Protein AF-A0A3D5YFF9-F1 (afdb_monomer_lite)

Foldseek 3Di:
DVVVVVVVVVVVVVVVVVVVVCVVCVVVVVVVVVVVVVVVVVVVVVVLCVVVVNDDDDDDPAPKDWDDQADDSPVQVVDDPVDGTRGDIDIARPPPRHDDDDD

pLDDT: mean 93.14, std 5.56, range [63.84, 98.62]

Sequence (103 aa):
MEARAQLVKQEFSRLAHLQQEMAMIVEALTEYALHISWLDVFSSQALLAKQYRYTKPTITEHHQIEIIEGRHPVIEHFLPQDQQFIPNTLNFGDHDDFLHVIT

Secondary structure (DSSP, 8-state):
-HHHHHHHHHHHHHHHHHHHHHHTTHHHHHHHHHHHHHHHHHHHHHHHHHHHT--PPPP-SSS-EEEEEE--TTHHHHS-TT-----EEEEESSTT-------

Radius of gyration: 27.98 Å; chains: 1; bounding box: 52×39×73 Å

Structure (mmCIF, N/CA/C/O backbone):
data_AF-A0A3D5YFF9-F1
#
_entry.id   AF-A0A3D5YFF9-F1
#
loop_
_atom_site.group_PDB
_atom_site.id
_atom_site.type_symbol
_atom_site.label_atom_id
_atom_site.label_alt_id
_atom_site.label_comp_id
_atom_site.label_asym_id
_atom_site.label_entity_id
_atom_site.label_seq_id
_atom_site.pdbx_PDB_ins_code
_atom_site.Cartn_x
_atom_site.Cartn_y
_atom_site.Cartn_z
_atom_site.occupancy
_atom_site.B_iso_or_equiv
_atom_site.auth_seq_id
_atom_site.auth_comp_id
_atom_site.auth_asym_id
_atom_site.auth_atom_id
_atom_site.pdbx_PDB_model_num
ATOM 1 N N . MET A 1 1 ? -23.668 25.598 45.203 1.00 63.84 1 MET A N 1
ATOM 2 C CA . MET A 1 1 ? -22.335 25.169 44.714 1.00 63.84 1 MET A CA 1
ATOM 3 C C . MET A 1 1 ? -22.086 23.678 44.955 1.00 63.84 1 MET A C 1
ATOM 5 O O . MET A 1 1 ? -21.628 23.023 44.030 1.00 63.84 1 MET A O 1
ATOM 9 N N . GLU A 1 2 ? -22.463 23.110 46.107 1.00 78.06 2 GLU A N 1
ATOM 10 C CA . GLU A 1 2 ? -22.255 21.681 46.435 1.00 78.06 2 GLU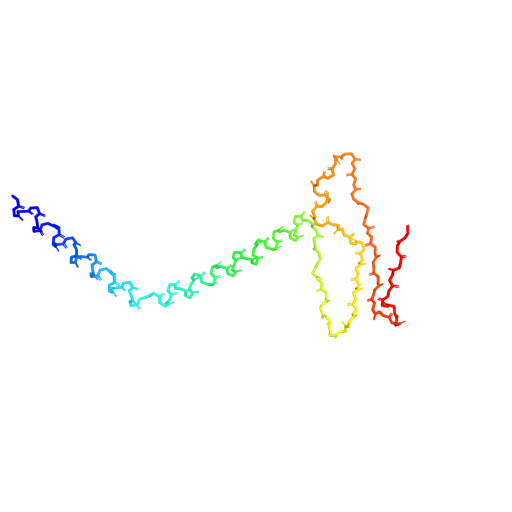 A CA 1
ATOM 11 C C . GLU A 1 2 ? -22.945 20.678 45.494 1.00 78.06 2 GLU A C 1
ATOM 13 O O . GLU A 1 2 ? -22.301 19.739 45.040 1.00 78.06 2 GLU A O 1
ATOM 18 N N . ALA A 1 3 ? -24.211 20.896 45.109 1.00 82.69 3 ALA A N 1
ATOM 19 C CA . ALA A 1 3 ? -24.925 19.978 44.206 1.00 82.69 3 ALA A CA 1
ATOM 20 C C . ALA A 1 3 ? -24.234 19.810 42.837 1.00 82.69 3 ALA A C 1
ATOM 22 O O . ALA A 1 3 ? -24.227 18.726 42.259 1.00 82.69 3 ALA A O 1
ATOM 23 N N . ARG A 1 4 ? -23.593 20.874 42.335 1.00 84.12 4 ARG A N 1
ATOM 24 C CA . ARG A 1 4 ? -22.842 20.839 41.073 1.00 84.12 4 ARG A CA 1
ATOM 25 C C . ARG A 1 4 ? -21.531 20.066 41.226 1.00 84.12 4 ARG A C 1
ATOM 27 O O . ARG A 1 4 ? -21.184 19.293 40.345 1.00 84.12 4 ARG A O 1
ATOM 34 N N . ALA A 1 5 ? -20.842 20.222 42.357 1.00 87.88 5 ALA A N 1
ATOM 35 C CA . ALA A 1 5 ? -19.642 19.445 42.667 1.00 87.88 5 ALA A CA 1
ATOM 36 C C . ALA A 1 5 ? -19.956 17.945 42.828 1.00 87.88 5 ALA A C 1
ATOM 38 O O . ALA A 1 5 ? -19.200 17.100 42.350 1.00 87.88 5 ALA A O 1
ATOM 39 N N . GLN A 1 6 ? -21.101 17.611 43.434 1.00 90.56 6 GLN A N 1
ATOM 40 C CA . GLN A 1 6 ? -21.580 16.233 43.563 1.00 90.56 6 GLN A CA 1
ATOM 41 C C . GLN A 1 6 ? -21.837 15.587 42.192 1.00 90.56 6 GLN A C 1
ATOM 43 O O . GLN A 1 6 ? -21.419 14.452 41.967 1.00 90.56 6 GLN A O 1
ATOM 48 N N . LEU A 1 7 ? -22.478 16.318 41.270 1.00 93.44 7 LEU A N 1
ATOM 49 C CA . LEU A 1 7 ? -22.731 15.853 39.902 1.00 93.44 7 LEU A CA 1
ATOM 50 C C . LEU A 1 7 ? -21.429 15.577 39.142 1.00 93.44 7 LEU A C 1
ATOM 52 O O . LEU A 1 7 ? -21.266 14.491 38.594 1.00 93.44 7 LEU A O 1
ATOM 56 N N . VAL A 1 8 ? -20.472 16.510 39.181 1.00 94.50 8 VAL A N 1
ATOM 57 C CA . VAL A 1 8 ? -19.159 16.338 38.530 1.00 94.50 8 VAL A CA 1
ATOM 58 C C . VAL A 1 8 ? -18.418 15.120 39.092 1.00 94.50 8 VAL A C 1
ATOM 60 O O . VAL A 1 8 ? -17.827 14.343 38.345 1.00 94.50 8 VAL A O 1
ATOM 63 N N . LYS A 1 9 ? -18.487 14.897 40.410 1.00 94.94 9 LYS A N 1
ATOM 64 C CA . LYS A 1 9 ? -17.874 13.726 41.051 1.00 94.94 9 LYS A CA 1
ATOM 65 C C . LYS A 1 9 ? -18.506 12.410 40.583 1.00 94.94 9 LYS A C 1
ATOM 67 O O . LYS A 1 9 ? -17.791 11.433 40.365 1.00 94.94 9 LYS A O 1
ATOM 72 N N . GLN A 1 10 ? -19.829 12.374 40.427 1.00 94.75 10 GLN A N 1
ATOM 73 C CA . GLN A 1 10 ? -20.532 11.198 39.905 1.00 94.75 10 GLN A CA 1
ATOM 74 C C . GLN A 1 10 ? -20.175 10.923 38.441 1.00 94.75 10 GLN A C 1
ATOM 76 O O . GLN A 1 10 ? -19.959 9.769 38.076 1.00 94.75 10 GLN A O 1
ATOM 81 N N . GLU A 1 11 ? -20.077 11.966 37.618 1.00 95.06 11 GLU A N 1
ATOM 82 C CA . GLU A 1 11 ? -19.684 11.856 36.212 1.00 95.06 11 GLU A CA 1
ATOM 83 C C . GLU A 1 11 ? -18.264 11.299 36.068 1.00 95.06 11 GLU A C 1
ATOM 85 O O . GLU A 1 11 ? -18.053 10.325 35.345 1.00 95.06 11 GLU A O 1
ATOM 90 N N . PHE A 1 12 ? -17.315 11.825 36.847 1.00 95.62 12 PHE A N 1
ATOM 91 C CA . PHE A 1 12 ? -15.940 11.330 36.861 1.00 95.62 12 PHE A CA 1
ATOM 92 C C . PHE A 1 12 ? -15.862 9.852 37.269 1.00 95.62 12 PHE A C 1
ATOM 94 O O . PHE A 1 12 ? -15.169 9.064 36.630 1.00 95.62 12 PHE A O 1
ATOM 101 N N . SER A 1 13 ? -16.620 9.448 38.295 1.00 95.50 13 SER A N 1
ATOM 102 C CA . SER A 1 13 ? -16.675 8.047 38.729 1.00 95.50 13 SER A CA 1
ATOM 103 C C . SER A 1 13 ? -17.245 7.121 37.655 1.00 95.50 13 SER A C 1
ATOM 105 O O . SER A 1 13 ? -16.777 5.993 37.523 1.00 95.50 13 SER A O 1
ATOM 107 N N . ARG A 1 14 ? -18.252 7.571 36.897 1.00 96.00 14 ARG A N 1
ATOM 108 C CA . ARG A 1 14 ? -18.820 6.787 35.791 1.00 96.00 14 ARG A CA 1
ATOM 109 C C . ARG A 1 14 ? -17.831 6.650 34.641 1.00 96.00 14 ARG A C 1
ATOM 111 O O . ARG A 1 14 ? -17.683 5.559 34.104 1.00 96.00 14 ARG A O 1
ATOM 118 N N . LEU A 1 15 ? -17.128 7.727 34.294 1.00 96.50 15 LEU A N 1
ATOM 119 C CA . LEU A 1 15 ? -16.130 7.706 33.228 1.00 96.50 15 LEU A CA 1
ATOM 120 C C . LEU A 1 15 ? -14.944 6.799 33.578 1.00 96.50 15 LEU A C 1
ATOM 122 O O . LEU A 1 15 ? -14.523 6.005 32.744 1.00 96.50 15 LEU A O 1
ATOM 126 N N . ALA A 1 16 ? -14.462 6.849 34.822 1.00 96.06 16 ALA A N 1
ATOM 127 C CA . ALA A 1 16 ? -13.414 5.949 35.302 1.00 96.06 16 ALA A CA 1
ATOM 128 C C . ALA A 1 16 ? -13.843 4.471 35.246 1.00 96.06 16 ALA A C 1
ATOM 130 O O . ALA A 1 16 ? -13.044 3.609 34.885 1.00 96.06 16 ALA A O 1
ATOM 131 N N . HIS A 1 17 ? -15.111 4.181 35.554 1.00 96.69 17 HIS A N 1
ATOM 132 C CA . HIS A 1 17 ? -15.649 2.827 35.451 1.00 96.69 17 HIS A CA 1
ATOM 133 C C . HIS A 1 17 ? -15.675 2.331 33.999 1.00 96.69 17 HIS A C 1
ATOM 135 O O . HIS A 1 17 ? -15.156 1.254 33.717 1.00 96.69 17 HIS A O 1
ATOM 141 N N . LEU A 1 18 ? -16.165 3.155 33.065 1.00 95.38 18 LEU A N 1
ATOM 142 C CA . LEU A 1 18 ? -16.140 2.839 31.633 1.00 95.38 18 LEU A CA 1
ATOM 143 C C . LEU A 1 18 ? -14.712 2.623 31.117 1.00 95.38 18 LEU A C 1
ATOM 145 O O . LEU A 1 18 ? -14.469 1.706 30.341 1.00 95.38 18 LEU A O 1
ATOM 149 N N . GLN A 1 19 ? -13.747 3.432 31.563 1.00 95.62 19 GLN A N 1
ATOM 150 C CA . GLN A 1 19 ? -12.342 3.252 31.191 1.00 95.62 19 GLN A CA 1
ATOM 151 C C . GLN A 1 19 ? -11.779 1.910 31.673 1.00 95.62 19 GLN A C 1
ATOM 153 O O . GLN A 1 19 ? -11.032 1.276 30.932 1.00 95.62 19 GLN A O 1
ATOM 158 N N . GLN A 1 20 ? -12.146 1.452 32.874 1.00 95.06 20 GLN A N 1
ATOM 159 C CA . GLN A 1 20 ? -11.765 0.121 33.361 1.00 95.06 20 GLN A CA 1
ATOM 160 C C . GLN A 1 20 ? -12.391 -1.000 32.528 1.00 95.06 20 GLN A C 1
ATOM 162 O O . GLN A 1 20 ? -11.692 -1.947 32.172 1.00 95.06 20 GLN A O 1
ATOM 167 N N . GLU A 1 21 ? -13.675 -0.890 32.186 1.00 95.19 21 GLU A N 1
ATOM 168 C CA . GLU A 1 21 ? -14.346 -1.869 31.322 1.00 95.19 21 GLU A CA 1
ATOM 169 C C . GLU A 1 21 ? -13.699 -1.922 29.932 1.00 95.19 21 GLU A C 1
ATOM 171 O O . GLU A 1 21 ? -13.403 -3.002 29.424 1.00 95.19 21 GLU A O 1
ATOM 176 N N . MET A 1 22 ? -13.393 -0.760 29.346 1.00 94.31 22 MET A N 1
ATOM 177 C CA . MET A 1 22 ? -12.691 -0.668 28.065 1.00 94.31 22 MET A CA 1
ATOM 178 C C . MET A 1 22 ? -11.271 -1.232 28.136 1.00 94.31 22 MET A C 1
ATOM 180 O O . MET A 1 22 ? -10.838 -1.901 27.199 1.00 94.31 22 MET A O 1
ATOM 184 N N . ALA A 1 23 ? -10.548 -1.004 29.236 1.00 94.75 23 ALA A N 1
ATOM 185 C CA . ALA A 1 23 ? -9.199 -1.533 29.422 1.00 94.75 23 ALA A CA 1
ATOM 186 C C . ALA A 1 23 ? -9.172 -3.069 29.396 1.00 94.75 23 ALA A C 1
ATOM 188 O O . ALA A 1 23 ? -8.194 -3.644 28.930 1.00 94.75 23 ALA A O 1
ATOM 189 N N . MET A 1 24 ? -10.251 -3.734 29.821 1.00 95.69 24 MET A N 1
ATOM 190 C CA . MET A 1 24 ? -10.346 -5.198 29.775 1.00 95.69 24 MET A CA 1
ATOM 191 C C . MET A 1 24 ? -10.500 -5.760 28.354 1.00 95.69 24 MET A C 1
ATOM 193 O O . MET A 1 24 ? -10.236 -6.939 28.142 1.00 95.69 24 MET A O 1
ATOM 197 N N . ILE A 1 25 ? -10.935 -4.944 27.386 1.00 96.19 25 ILE A N 1
ATOM 198 C CA . ILE A 1 25 ? -11.191 -5.372 25.999 1.00 96.19 25 ILE A CA 1
ATOM 199 C C . ILE A 1 25 ? -10.284 -4.686 24.971 1.00 96.19 25 ILE A C 1
ATOM 201 O O . ILE A 1 25 ? -10.416 -4.937 23.772 1.00 96.19 25 ILE A O 1
ATOM 205 N N . VAL A 1 26 ? -9.380 -3.807 25.414 1.00 96.00 26 VAL A N 1
ATOM 206 C CA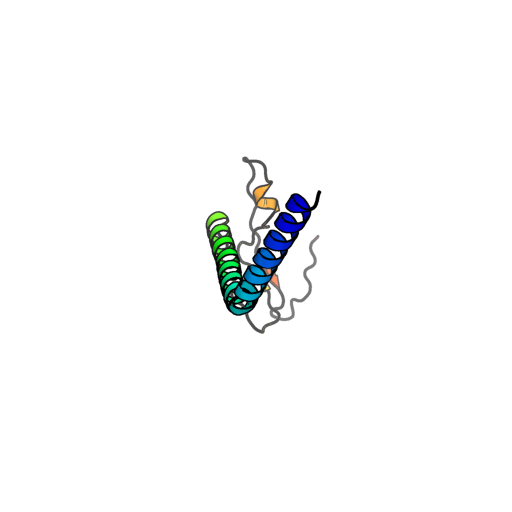 . VAL A 1 26 ? -8.571 -2.970 24.519 1.00 96.00 26 VAL A CA 1
ATOM 207 C C . VAL A 1 26 ? -7.696 -3.806 23.590 1.00 96.00 26 VAL A C 1
ATOM 209 O O . VAL A 1 26 ? -7.608 -3.489 22.410 1.00 96.00 26 VAL A O 1
ATOM 212 N N . GLU A 1 27 ? -7.127 -4.908 24.084 1.00 96.19 27 GLU A N 1
ATOM 213 C CA . GLU A 1 27 ? -6.279 -5.802 23.290 1.00 96.19 27 GLU A CA 1
ATOM 214 C C . GLU A 1 27 ? -7.057 -6.389 22.103 1.00 96.19 27 GLU A C 1
ATOM 216 O O . GLU A 1 27 ? -6.647 -6.229 20.952 1.00 96.19 27 GLU A O 1
ATOM 221 N N . ALA A 1 28 ? -8.245 -6.945 22.360 1.00 96.50 28 ALA A N 1
ATOM 222 C CA . ALA A 1 28 ? -9.117 -7.483 21.317 1.00 96.50 28 ALA 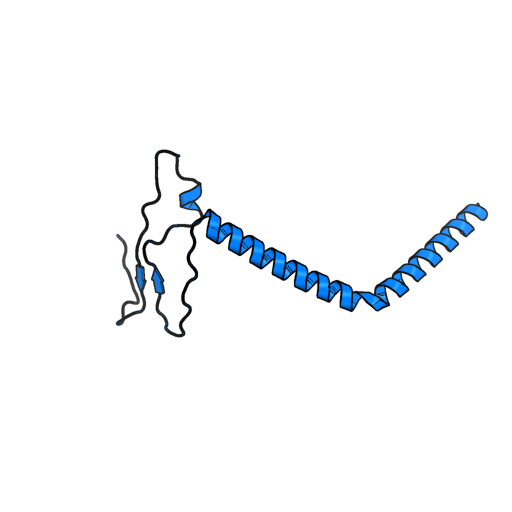A CA 1
ATOM 223 C C . ALA A 1 28 ? -9.559 -6.401 20.315 1.00 96.50 28 ALA A C 1
ATOM 225 O O . ALA A 1 28 ? -9.568 -6.627 19.106 1.00 96.50 28 ALA A O 1
ATOM 226 N N . LEU A 1 29 ? -9.889 -5.194 20.793 1.00 96.50 29 LEU A N 1
ATOM 227 C CA . LEU A 1 29 ? -10.233 -4.075 19.910 1.00 96.50 29 LEU A CA 1
ATOM 228 C C . LEU A 1 29 ? -9.060 -3.674 19.009 1.00 96.50 29 LEU A C 1
ATOM 230 O O . LEU A 1 29 ? -9.267 -3.404 17.826 1.00 96.50 29 LEU A O 1
ATOM 234 N N . THR A 1 30 ? -7.837 -3.648 19.542 1.00 97.06 30 THR A N 1
ATOM 235 C CA . THR A 1 30 ? -6.645 -3.327 18.748 1.00 97.06 30 THR A CA 1
ATOM 236 C C . THR A 1 30 ? -6.318 -4.407 17.722 1.00 97.06 30 THR A C 1
ATOM 238 O O . THR A 1 30 ? -5.936 -4.070 16.602 1.00 97.06 30 THR A O 1
ATOM 241 N N . GLU A 1 31 ? -6.536 -5.682 18.047 1.00 98.00 31 GLU A N 1
ATOM 242 C CA . GLU A 1 31 ? -6.387 -6.792 17.102 1.00 98.00 31 GLU A CA 1
ATOM 243 C C . GLU A 1 31 ? -7.388 -6.669 15.944 1.00 98.00 31 GLU A C 1
ATOM 245 O O . GLU A 1 31 ? -7.007 -6.724 14.772 1.00 98.00 31 GLU A O 1
ATOM 250 N N . TYR A 1 32 ? -8.660 -6.389 16.241 1.00 97.94 32 TYR A N 1
ATOM 251 C CA . TYR A 1 32 ? -9.655 -6.149 15.195 1.00 97.94 32 TYR A CA 1
ATOM 252 C C . TYR A 1 32 ? -9.328 -4.926 14.342 1.00 97.94 32 TYR A C 1
ATOM 254 O O . TYR A 1 32 ? -9.450 -4.984 13.118 1.00 97.94 32 TYR A O 1
ATOM 262 N N . ALA A 1 33 ? -8.875 -3.833 14.957 1.00 98.19 33 ALA A N 1
ATOM 263 C CA . ALA A 1 33 ? -8.450 -2.647 14.223 1.00 98.19 33 ALA A CA 1
ATOM 264 C C . ALA A 1 33 ? -7.282 -2.954 13.269 1.00 98.19 33 ALA A C 1
ATOM 266 O O . ALA A 1 33 ? -7.273 -2.462 12.140 1.00 98.19 33 ALA A O 1
ATOM 267 N N . LEU A 1 34 ? -6.337 -3.808 13.680 1.00 98.44 34 LEU A N 1
ATOM 268 C CA . LEU A 1 34 ? -5.238 -4.267 12.829 1.00 98.44 34 LEU A CA 1
ATOM 269 C C . LEU A 1 34 ? -5.739 -5.110 11.649 1.00 98.44 34 LEU A C 1
ATOM 271 O O . LEU A 1 34 ? -5.283 -4.936 10.523 1.00 98.44 34 LEU A O 1
ATOM 275 N N . HIS A 1 35 ? -6.695 -6.010 11.862 1.00 98.38 35 HIS A N 1
ATOM 276 C CA . HIS A 1 35 ? -7.273 -6.770 10.753 1.00 98.38 35 HIS A CA 1
ATOM 277 C C . HIS A 1 35 ? -8.026 -5.875 9.766 1.00 98.38 35 HIS A C 1
ATOM 279 O O . HIS A 1 35 ? -7.892 -6.044 8.553 1.00 98.38 35 HIS A O 1
ATOM 285 N N . ILE A 1 36 ? -8.774 -4.893 10.271 1.00 98.56 36 ILE A N 1
ATOM 286 C CA . ILE A 1 36 ? -9.471 -3.909 9.439 1.00 98.56 36 ILE A CA 1
ATOM 287 C C . ILE A 1 36 ? -8.468 -3.076 8.629 1.00 98.56 36 ILE A C 1
ATOM 289 O O . ILE A 1 36 ? -8.703 -2.845 7.445 1.00 98.56 36 ILE A O 1
ATOM 293 N N . SER A 1 37 ? -7.336 -2.672 9.214 1.00 98.44 37 SER A N 1
ATOM 294 C CA . SER A 1 37 ? -6.325 -1.895 8.487 1.00 98.44 37 SER A CA 1
ATOM 295 C C . SER A 1 37 ? -5.685 -2.695 7.348 1.00 98.44 37 SER A C 1
ATOM 297 O O . SER A 1 37 ? -5.504 -2.166 6.252 1.00 98.44 37 SER A O 1
ATOM 299 N N . TRP A 1 38 ? -5.424 -3.990 7.548 1.00 98.62 38 TRP A N 1
ATOM 300 C CA . TRP A 1 38 ? -4.966 -4.865 6.467 1.00 98.62 38 TRP A CA 1
ATOM 301 C C . TRP A 1 38 ? -6.005 -5.008 5.354 1.00 98.62 38 TRP A C 1
ATOM 303 O O . TRP A 1 38 ? -5.652 -4.946 4.175 1.00 98.62 38 TRP A O 1
ATOM 313 N N . LEU A 1 39 ? -7.283 -5.165 5.709 1.00 98.50 39 LEU A N 1
ATOM 314 C CA . LEU A 1 39 ? -8.368 -5.223 4.728 1.00 98.50 39 LEU A CA 1
ATOM 315 C C . LEU A 1 39 ? -8.450 -3.943 3.895 1.00 98.50 39 LEU A C 1
ATOM 317 O O . LEU A 1 39 ? -8.614 -4.035 2.678 1.00 98.50 39 LEU A O 1
ATOM 321 N N . ASP A 1 40 ? -8.300 -2.777 4.520 1.00 98.56 40 ASP A N 1
ATOM 322 C CA . ASP A 1 40 ? -8.283 -1.488 3.827 1.00 98.56 40 ASP A CA 1
ATOM 323 C C . ASP A 1 40 ? -7.114 -1.400 2.833 1.00 98.56 40 ASP A C 1
ATOM 325 O O . ASP A 1 40 ? -7.313 -1.148 1.641 1.00 98.56 40 ASP A O 1
ATOM 329 N N . VAL A 1 41 ? -5.900 -1.731 3.283 1.00 98.31 41 VAL A N 1
ATOM 330 C CA . VAL A 1 41 ? -4.690 -1.722 2.446 1.00 98.31 41 VAL A CA 1
ATOM 331 C C . VAL A 1 41 ? -4.821 -2.664 1.246 1.00 98.31 41 VAL A C 1
ATOM 333 O O . VAL A 1 41 ? -4.520 -2.267 0.117 1.00 98.31 41 VAL A O 1
ATOM 336 N N . PHE A 1 42 ? -5.273 -3.903 1.450 1.00 98.12 42 PHE A N 1
ATOM 337 C CA . PHE A 1 42 ? -5.404 -4.869 0.357 1.00 98.12 42 PHE A CA 1
ATOM 338 C C . PHE A 1 42 ? -6.533 -4.509 -0.608 1.00 98.12 42 PHE A C 1
ATOM 340 O O . PHE A 1 42 ? -6.352 -4.612 -1.823 1.00 98.12 42 PHE A O 1
ATOM 347 N N . SER A 1 43 ? -7.674 -4.045 -0.094 1.00 98.31 43 SER A N 1
ATOM 348 C CA . SER A 1 43 ? -8.809 -3.636 -0.928 1.00 98.31 43 SER A CA 1
ATOM 349 C C . SER A 1 43 ? -8.457 -2.418 -1.778 1.00 98.31 43 SER A C 1
ATOM 351 O O . SER A 1 43 ? -8.726 -2.404 -2.981 1.00 98.31 43 SER A O 1
ATOM 353 N N . SER A 1 44 ? -7.779 -1.435 -1.183 1.00 98.12 44 SER A N 1
ATOM 354 C CA . SER A 1 44 ? -7.302 -0.242 -1.879 1.00 98.12 44 SER A CA 1
ATOM 355 C C . SER A 1 44 ? -6.288 -0.591 -2.974 1.00 98.12 44 SER A C 1
ATOM 357 O O . SER A 1 44 ? -6.423 -0.132 -4.107 1.00 98.12 44 SER A O 1
ATOM 359 N N . GLN A 1 45 ? -5.321 -1.473 -2.700 1.00 97.25 45 GLN A N 1
ATOM 360 C CA . GLN A 1 45 ? -4.364 -1.929 -3.718 1.00 97.25 45 GLN A CA 1
ATOM 361 C C . GLN A 1 45 ? -5.030 -2.712 -4.855 1.00 97.25 45 GLN A C 1
ATOM 363 O O . GLN A 1 45 ? -4.698 -2.497 -6.020 1.00 97.25 45 GLN A O 1
ATOM 368 N N . ALA A 1 46 ? -5.991 -3.587 -4.548 1.00 97.62 46 ALA A N 1
ATOM 369 C CA . ALA A 1 46 ? -6.728 -4.336 -5.564 1.00 97.62 46 ALA A CA 1
ATOM 370 C C . ALA A 1 46 ? -7.551 -3.407 -6.472 1.00 97.62 46 ALA A C 1
ATOM 372 O O . ALA A 1 46 ? -7.582 -3.594 -7.693 1.00 97.62 46 ALA A O 1
ATOM 373 N N . LEU A 1 47 ? -8.178 -2.379 -5.890 1.00 97.94 47 LEU A N 1
ATOM 374 C CA . LEU A 1 47 ? -8.904 -1.356 -6.637 1.00 97.94 47 LEU A CA 1
ATOM 375 C C . LEU A 1 47 ? -7.971 -0.598 -7.590 1.00 97.94 47 LEU A C 1
ATOM 377 O O . LEU A 1 47 ? -8.276 -0.508 -8.779 1.00 97.94 47 LEU A O 1
ATOM 381 N N . LEU A 1 48 ? -6.823 -0.122 -7.096 1.00 95.88 48 LEU A N 1
ATOM 382 C CA . LEU A 1 48 ? -5.822 0.579 -7.909 1.00 95.88 48 LEU A CA 1
ATOM 383 C C . LEU A 1 48 ? -5.290 -0.311 -9.035 1.00 95.88 48 LEU A C 1
ATOM 385 O O . LEU A 1 48 ? -5.224 0.124 -10.182 1.00 95.88 48 LEU A O 1
ATOM 389 N N . ALA A 1 49 ? -4.970 -1.573 -8.736 1.00 96.88 49 ALA A N 1
ATOM 390 C CA . ALA A 1 49 ? -4.474 -2.512 -9.732 1.00 96.88 49 ALA A CA 1
ATOM 391 C C . ALA A 1 49 ? -5.487 -2.740 -10.860 1.00 96.88 49 ALA A C 1
ATOM 393 O O . ALA A 1 49 ? -5.117 -2.736 -12.032 1.00 96.88 49 ALA A O 1
ATOM 394 N N . LYS A 1 50 ? -6.778 -2.865 -10.529 1.00 97.06 50 LYS A N 1
ATOM 395 C CA . LYS A 1 50 ? -7.842 -2.982 -11.532 1.00 97.06 50 LYS A CA 1
ATOM 396 C C . LYS A 1 50 ? -8.022 -1.690 -12.329 1.00 97.06 50 LYS A C 1
ATOM 398 O O . LYS A 1 50 ? -8.092 -1.741 -13.554 1.00 97.06 50 LYS A O 1
ATOM 403 N N . GLN A 1 51 ? -8.114 -0.551 -11.645 1.00 95.38 51 GLN A N 1
ATOM 404 C CA . GLN A 1 51 ? -8.363 0.753 -12.260 1.00 95.38 51 GLN A CA 1
ATOM 405 C C . GLN A 1 51 ? -7.246 1.143 -13.233 1.00 95.38 51 GLN A C 1
ATOM 407 O O . GLN A 1 51 ? -7.523 1.589 -14.344 1.00 95.38 51 GLN A O 1
ATOM 412 N N . TYR A 1 52 ? -5.994 0.917 -12.838 1.00 93.25 52 TYR A N 1
ATOM 413 C CA . TYR A 1 52 ? -4.812 1.320 -13.599 1.00 93.25 52 TYR A CA 1
ATOM 414 C C . TYR A 1 52 ? -4.176 0.182 -14.397 1.00 93.25 52 TYR A C 1
ATOM 416 O O . TYR A 1 52 ? -3.149 0.376 -15.051 1.00 93.25 52 TYR A O 1
ATOM 424 N N . ARG A 1 53 ? -4.814 -0.997 -14.418 1.00 94.31 53 ARG A N 1
ATOM 425 C CA . ARG A 1 53 ? -4.344 -2.201 -15.124 1.00 94.31 53 ARG A CA 1
ATOM 426 C C . ARG A 1 53 ? -2.911 -2.578 -14.729 1.00 94.31 53 ARG A C 1
ATOM 428 O O . ARG A 1 53 ? -2.066 -2.824 -15.590 1.00 94.31 53 ARG A O 1
ATOM 435 N N . TYR A 1 54 ? -2.620 -2.565 -13.432 1.00 96.00 54 TYR A N 1
ATOM 436 C CA . TYR A 1 54 ? -1.354 -3.081 -12.921 1.00 96.00 54 TYR A CA 1
ATOM 437 C C . TYR A 1 54 ? -1.363 -4.605 -12.922 1.00 96.00 54 TYR A C 1
ATOM 439 O O . TYR A 1 54 ? -2.399 -5.242 -12.730 1.00 96.00 54 TYR A O 1
ATOM 447 N N . THR A 1 55 ? -0.180 -5.178 -13.112 1.00 96.00 55 THR A N 1
ATOM 448 C CA . THR A 1 55 ? 0.042 -6.623 -13.082 1.00 96.00 55 THR A CA 1
ATOM 449 C C . THR A 1 55 ? 0.854 -6.971 -11.844 1.00 96.00 55 THR A C 1
ATOM 451 O O . THR A 1 55 ? 1.737 -6.215 -11.440 1.00 96.00 55 THR A O 1
ATOM 454 N N . LYS A 1 56 ? 0.545 -8.111 -11.219 1.00 96.62 56 LYS A N 1
ATOM 455 C CA . LYS A 1 56 ? 1.314 -8.620 -10.081 1.00 96.62 56 LYS A CA 1
ATOM 456 C C . LYS A 1 56 ? 2.733 -8.985 -10.557 1.00 96.62 56 LYS A C 1
ATOM 458 O O . LYS A 1 56 ? 2.835 -9.836 -11.439 1.00 96.62 56 LYS A O 1
ATOM 463 N N . PRO A 1 57 ? 3.802 -8.403 -9.987 1.00 96.50 57 PRO A N 1
ATOM 464 C CA . PRO A 1 57 ? 5.164 -8.771 -10.353 1.00 96.50 57 PRO A CA 1
ATOM 465 C C . PRO A 1 57 ? 5.530 -10.156 -9.804 1.00 96.50 57 PRO A C 1
ATOM 467 O O . PRO A 1 57 ? 4.989 -10.605 -8.786 1.00 96.50 57 PRO A O 1
ATOM 470 N N . THR A 1 58 ? 6.494 -10.803 -10.454 1.00 96.94 58 THR A N 1
ATOM 471 C CA . THR A 1 58 ? 7.162 -11.997 -9.928 1.00 96.94 58 THR A CA 1
ATOM 472 C C . THR A 1 58 ? 8.399 -11.552 -9.160 1.00 96.94 58 THR A C 1
ATOM 474 O O . THR A 1 58 ? 9.252 -10.866 -9.713 1.00 96.94 58 THR A O 1
ATOM 477 N N . ILE A 1 59 ? 8.492 -11.91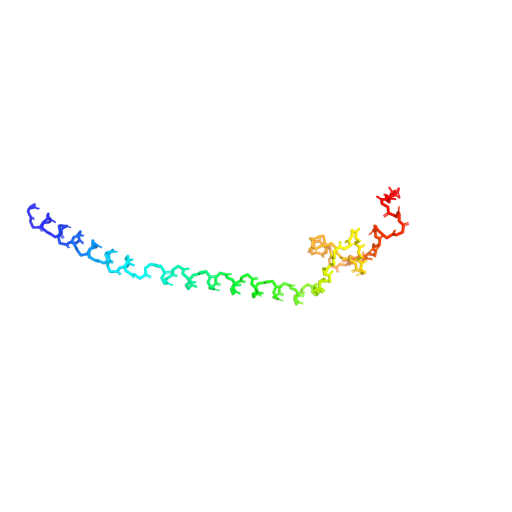7 -7.881 1.00 96.19 59 ILE A N 1
ATOM 478 C CA . ILE A 1 59 ? 9.659 -11.612 -7.047 1.00 96.19 59 ILE A CA 1
ATOM 479 C C . ILE A 1 59 ? 10.606 -12.809 -7.094 1.00 96.19 59 ILE A C 1
ATOM 481 O O . ILE A 1 59 ? 10.172 -13.940 -6.874 1.00 96.19 59 ILE A O 1
ATOM 485 N N . THR A 1 60 ? 11.880 -12.557 -7.385 1.00 93.38 60 THR A N 1
ATOM 486 C CA . THR A 1 60 ? 12.938 -13.575 -7.428 1.00 93.38 60 THR A CA 1
ATOM 487 C C . THR A 1 60 ? 14.099 -13.165 -6.520 1.00 93.38 60 THR A C 1
ATOM 489 O O . THR A 1 60 ? 14.174 -12.016 -6.090 1.00 93.38 60 THR A O 1
ATOM 492 N N . GLU A 1 61 ? 14.999 -14.100 -6.211 1.00 93.56 61 GLU A N 1
ATOM 493 C CA . GLU A 1 61 ? 16.228 -13.821 -5.446 1.00 93.56 61 GLU A CA 1
ATOM 494 C C . GLU A 1 61 ? 17.382 -13.321 -6.337 1.00 93.56 61 GLU A C 1
ATOM 496 O O . GLU A 1 61 ? 18.476 -13.029 -5.852 1.00 93.56 61 GLU A O 1
ATOM 501 N N . HIS A 1 62 ? 17.158 -13.228 -7.651 1.00 89.00 62 HIS A N 1
ATOM 502 C CA . HIS A 1 62 ? 18.147 -12.738 -8.602 1.00 89.00 62 HIS A CA 1
ATOM 503 C C . HIS A 1 62 ? 18.178 -11.208 -8.607 1.00 89.00 62 HIS A C 1
ATOM 505 O O . HIS A 1 62 ? 17.162 -10.545 -8.414 1.00 89.00 62 HIS A O 1
ATOM 511 N N . HIS A 1 63 ? 19.348 -10.636 -8.886 1.00 88.31 63 HIS A N 1
ATOM 512 C CA . HIS A 1 63 ? 19.528 -9.186 -9.008 1.00 88.31 63 HIS A CA 1
ATOM 513 C C . HIS A 1 63 ? 19.118 -8.693 -10.405 1.00 88.31 63 HIS A C 1
ATOM 515 O O . HIS A 1 63 ? 19.844 -7.931 -11.036 1.00 88.31 63 HIS A O 1
ATOM 521 N N . GLN A 1 64 ? 17.968 -9.161 -10.891 1.00 92.06 64 GLN A N 1
ATOM 522 C CA . GLN A 1 64 ? 17.449 -8.879 -12.224 1.00 92.06 64 GLN A CA 1
ATOM 523 C C . GLN A 1 64 ? 16.159 -8.066 -12.128 1.00 92.06 64 GLN A C 1
ATOM 525 O O . GLN A 1 64 ? 15.303 -8.323 -11.278 1.00 92.06 64 GLN A O 1
ATOM 530 N N . ILE A 1 65 ? 16.007 -7.100 -13.030 1.00 93.75 65 ILE A N 1
ATOM 531 C CA . ILE A 1 65 ? 14.778 -6.334 -13.214 1.00 93.75 65 ILE A CA 1
ATOM 532 C C . ILE A 1 65 ? 14.328 -6.517 -14.657 1.00 93.75 65 ILE A C 1
ATOM 534 O O . ILE A 1 65 ? 15.009 -6.094 -15.588 1.00 93.75 65 ILE A O 1
ATOM 538 N N . GLU A 1 66 ? 13.151 -7.112 -14.823 1.00 95.00 66 GLU A N 1
ATOM 539 C CA . GLU A 1 66 ? 12.460 -7.198 -16.103 1.00 95.00 66 GLU A CA 1
ATOM 540 C C . GLU A 1 66 ? 11.135 -6.433 -16.009 1.00 95.00 66 GLU A C 1
ATOM 542 O O . GLU A 1 66 ? 10.287 -6.708 -15.156 1.00 95.00 66 GLU A O 1
ATOM 547 N N . ILE A 1 67 ? 10.965 -5.444 -16.882 1.00 96.44 67 ILE A N 1
ATOM 548 C CA . ILE A 1 67 ? 9.740 -4.662 -17.031 1.00 96.44 67 ILE A CA 1
ATOM 549 C C . ILE A 1 67 ? 9.320 -4.772 -18.489 1.00 96.44 67 ILE A C 1
ATOM 551 O O . ILE A 1 67 ? 10.060 -4.342 -19.363 1.00 96.44 67 ILE A O 1
ATOM 555 N N . ILE A 1 68 ? 8.128 -5.302 -18.750 1.00 96.88 68 ILE A N 1
ATOM 556 C CA . ILE A 1 68 ? 7.557 -5.420 -20.097 1.00 96.88 68 ILE A CA 1
ATOM 557 C C . ILE A 1 68 ? 6.423 -4.405 -20.220 1.00 96.88 68 ILE A C 1
ATOM 559 O O . ILE A 1 68 ? 5.521 -4.404 -19.380 1.00 96.88 68 ILE A O 1
ATOM 563 N N . GLU A 1 69 ? 6.464 -3.554 -21.250 1.00 96.44 69 GLU A N 1
ATOM 564 C CA . GLU A 1 69 ? 5.452 -2.506 -21.487 1.00 96.44 69 GLU A CA 1
ATOM 565 C C . GLU A 1 69 ? 5.182 -1.659 -20.221 1.00 96.44 69 GLU A C 1
ATOM 567 O O . GLU A 1 69 ? 4.043 -1.384 -19.826 1.00 96.44 69 GLU A O 1
ATOM 572 N N . GLY A 1 70 ? 6.262 -1.265 -19.545 1.00 95.62 70 GLY A N 1
ATOM 573 C CA . GLY A 1 70 ? 6.238 -0.487 -18.316 1.00 95.62 70 GLY A CA 1
ATOM 574 C C . GLY A 1 70 ? 5.691 0.917 -18.531 1.00 95.62 70 GLY A C 1
ATOM 575 O O . GLY A 1 70 ? 6.069 1.617 -19.471 1.00 95.62 70 GLY A O 1
ATOM 576 N N . ARG A 1 71 ? 4.817 1.351 -17.622 1.00 95.00 71 ARG A N 1
ATOM 577 C CA . ARG A 1 71 ? 4.194 2.680 -17.639 1.00 95.00 71 ARG A CA 1
ATOM 578 C C . ARG A 1 71 ? 4.573 3.455 -16.390 1.00 95.00 71 ARG A C 1
ATOM 580 O O . ARG A 1 71 ? 4.670 2.880 -15.307 1.00 95.00 71 ARG A O 1
ATOM 587 N N . HIS A 1 72 ? 4.772 4.763 -16.528 1.00 94.19 72 HIS A N 1
ATOM 588 C CA . HIS A 1 72 ? 5.055 5.605 -15.373 1.00 94.19 72 HIS A CA 1
ATOM 589 C C . HIS A 1 72 ? 3.752 5.870 -14.586 1.00 94.19 72 HIS A C 1
ATOM 591 O O . HIS A 1 72 ? 2.881 6.572 -15.104 1.00 94.19 72 HIS A O 1
ATOM 597 N N . PRO A 1 73 ? 3.628 5.426 -13.317 1.00 91.44 73 PRO A N 1
ATOM 598 C CA . PRO A 1 73 ? 2.352 5.399 -12.586 1.00 91.44 73 PRO A CA 1
ATOM 599 C C . PRO A 1 73 ? 1.772 6.787 -12.292 1.00 91.44 73 PRO A C 1
ATOM 601 O O . PRO A 1 73 ? 0.576 6.930 -12.085 1.00 91.44 73 PRO A O 1
ATOM 604 N N . VAL A 1 74 ? 2.608 7.827 -12.254 1.00 91.06 74 VAL A N 1
ATOM 605 C CA . VAL A 1 74 ? 2.150 9.217 -12.086 1.00 91.06 74 VAL A CA 1
ATOM 606 C C . VAL A 1 74 ? 1.896 9.881 -13.438 1.00 91.06 74 VAL A C 1
ATOM 608 O O . VAL A 1 74 ? 0.757 10.220 -13.727 1.00 91.06 74 VAL A O 1
ATOM 611 N N . ILE A 1 75 ? 2.929 10.034 -14.277 1.00 89.88 75 ILE A N 1
ATOM 612 C CA . ILE A 1 75 ? 2.875 10.805 -15.532 1.00 89.88 75 ILE A CA 1
ATOM 613 C C . ILE A 1 75 ? 1.695 10.408 -16.428 1.00 89.88 75 ILE A C 1
ATOM 615 O O . ILE A 1 75 ? 1.038 11.305 -16.949 1.00 89.88 75 ILE A O 1
ATOM 619 N N . GLU A 1 76 ? 1.367 9.116 -16.565 1.00 88.12 76 GLU A N 1
ATOM 620 C CA . GLU A 1 76 ? 0.262 8.683 -17.439 1.00 88.12 76 GLU A CA 1
ATOM 621 C C . GLU A 1 76 ? -1.099 9.301 -17.067 1.00 88.12 76 GLU A C 1
ATOM 623 O O . GLU A 1 76 ? -1.937 9.502 -17.940 1.00 88.12 76 GLU A O 1
ATOM 628 N N . HIS A 1 77 ? -1.302 9.660 -15.795 1.00 85.12 77 HIS A N 1
ATOM 629 C CA . HIS A 1 77 ? -2.540 10.265 -15.295 1.00 85.12 77 HIS A CA 1
ATOM 630 C C . HIS A 1 77 ? -2.621 11.778 -15.518 1.00 85.12 77 HIS A C 1
ATOM 632 O O . HIS A 1 77 ? -3.700 12.353 -15.392 1.00 85.12 77 HIS A O 1
ATOM 638 N N . PHE A 1 78 ? -1.493 12.424 -15.820 1.00 87.75 78 PHE A N 1
ATOM 639 C CA . PHE A 1 78 ? -1.399 13.876 -15.999 1.00 87.75 78 PHE A CA 1
ATOM 640 C C . PHE A 1 78 ? -1.200 14.289 -17.459 1.00 87.75 78 PHE A C 1
ATOM 642 O O . PHE A 1 78 ? -1.094 15.483 -17.743 1.00 87.75 78 PHE A O 1
ATOM 649 N N . LEU A 1 79 ? -1.148 13.329 -18.387 1.00 88.25 79 LEU A N 1
ATOM 650 C CA . LEU A 1 79 ? -1.083 13.635 -19.809 1.00 88.25 79 LEU A CA 1
ATOM 651 C C . LEU A 1 79 ? -2.406 14.257 -20.297 1.00 88.25 79 LEU A C 1
ATOM 653 O O . LEU A 1 79 ? -3.484 13.877 -19.827 1.00 88.25 79 LEU A O 1
ATOM 657 N N . PRO A 1 80 ? -2.341 15.212 -21.243 1.00 89.44 80 PRO A N 1
ATOM 658 C CA . PRO A 1 80 ? -3.514 15.707 -21.956 1.00 89.44 80 PRO A CA 1
ATOM 659 C C . PRO A 1 80 ? -4.339 14.569 -22.575 1.00 89.44 80 PRO A C 1
ATOM 661 O O . PRO A 1 80 ? -3.790 13.537 -22.94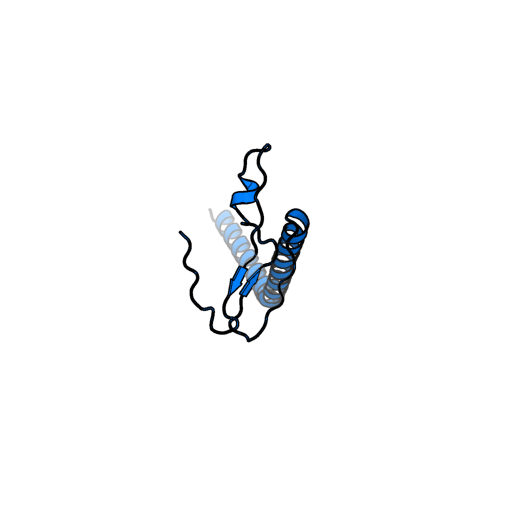4 1.00 89.44 80 PRO A O 1
ATOM 664 N N . GLN A 1 81 ? -5.654 14.754 -22.729 1.00 80.94 81 GLN A N 1
ATOM 665 C CA . GLN A 1 81 ? -6.551 13.700 -23.241 1.00 80.94 81 GLN A CA 1
ATOM 666 C C . GLN A 1 81 ? -6.196 13.210 -24.655 1.00 80.94 81 GLN A C 1
ATOM 668 O O . GLN A 1 81 ? -6.541 12.090 -25.026 1.00 80.94 81 GLN A O 1
ATOM 673 N N . ASP A 1 82 ? -5.528 14.048 -25.444 1.00 90.12 82 ASP A N 1
ATOM 674 C CA . ASP A 1 82 ? -5.045 13.752 -26.791 1.00 90.12 82 ASP A CA 1
ATOM 675 C C . ASP A 1 82 ? -3.682 13.038 -26.809 1.00 90.12 82 ASP A C 1
ATOM 677 O O . ASP A 1 82 ? -3.219 12.633 -27.874 1.00 90.12 82 ASP A O 1
ATOM 681 N N . GLN A 1 83 ? -3.050 12.839 -25.648 1.00 88.88 83 GLN A N 1
ATOM 682 C CA . GLN A 1 83 ? -1.752 12.185 -25.516 1.00 88.88 83 GLN A CA 1
ATOM 683 C C . GLN A 1 83 ? -1.851 10.916 -24.667 1.00 88.88 83 GLN A C 1
ATOM 685 O O . GLN A 1 83 ? -2.476 10.883 -23.611 1.00 88.88 83 GLN A O 1
ATOM 690 N N . GLN A 1 84 ? -1.190 9.853 -25.122 1.00 86.75 84 GLN A N 1
ATOM 691 C CA . GLN A 1 84 ? -1.049 8.611 -24.366 1.00 86.75 84 GLN A CA 1
ATOM 692 C C . GLN A 1 84 ? 0.415 8.392 -24.004 1.00 86.75 84 GLN A C 1
ATOM 694 O O . GLN A 1 84 ? 1.315 8.712 -24.781 1.00 86.75 84 GLN A O 1
ATOM 699 N N . PHE A 1 85 ? 0.653 7.835 -22.817 1.00 91.31 85 PHE A N 1
ATOM 700 C CA . PHE A 1 85 ? 1.988 7.416 -22.411 1.00 91.31 85 PHE A CA 1
ATOM 701 C C . PHE A 1 85 ? 2.431 6.234 -23.280 1.00 91.31 85 PHE A C 1
ATOM 703 O O . PHE A 1 85 ? 1.683 5.265 -23.410 1.00 91.31 85 PHE A O 1
ATOM 710 N N . ILE A 1 86 ? 3.637 6.302 -23.844 1.00 93.50 86 ILE A N 1
ATOM 711 C CA . ILE A 1 86 ? 4.227 5.204 -24.619 1.00 93.50 86 ILE A CA 1
ATOM 712 C C . ILE A 1 86 ? 4.955 4.272 -23.639 1.00 93.50 86 ILE A C 1
ATOM 714 O O . ILE A 1 86 ? 5.914 4.721 -23.005 1.00 93.50 86 ILE A O 1
ATOM 718 N N . PRO A 1 87 ? 4.504 3.016 -23.459 1.00 94.88 87 PRO A N 1
ATOM 719 C CA . PRO A 1 87 ? 5.147 2.082 -22.544 1.00 94.88 87 PRO A CA 1
ATOM 720 C C . PRO A 1 87 ? 6.563 1.709 -22.995 1.00 94.88 87 PRO A C 1
ATOM 722 O O . PRO A 1 87 ? 6.845 1.669 -24.189 1.00 94.88 87 PRO A O 1
ATOM 725 N N . ASN A 1 88 ? 7.440 1.405 -22.036 1.00 95.06 88 ASN A N 1
ATOM 726 C CA . ASN A 1 88 ? 8.829 1.030 -22.300 1.00 95.06 88 ASN A CA 1
ATOM 727 C C . ASN A 1 88 ? 9.195 -0.288 -21.617 1.00 95.06 88 ASN A C 1
ATOM 729 O O . ASN A 1 88 ? 8.783 -0.551 -20.487 1.00 95.06 88 ASN A O 1
ATOM 733 N N . THR A 1 89 ? 10.015 -1.087 -22.292 1.00 96.38 89 THR A N 1
ATOM 734 C CA . THR A 1 89 ? 10.551 -2.346 -21.762 1.00 96.38 89 THR A CA 1
ATOM 735 C C . THR A 1 89 ? 11.974 -2.137 -21.239 1.00 96.38 89 THR A C 1
ATOM 737 O O . THR A 1 89 ? 12.744 -1.381 -21.827 1.00 96.38 89 THR A O 1
ATOM 740 N N . LEU A 1 90 ? 12.319 -2.804 -20.137 1.00 94.25 90 LEU A N 1
ATOM 741 C CA . LEU A 1 90 ? 13.642 -2.794 -19.511 1.00 94.25 90 LEU A CA 1
ATOM 742 C C . LEU A 1 90 ? 14.029 -4.225 -19.130 1.00 94.25 90 LEU A C 1
ATOM 744 O O . LEU A 1 90 ? 13.253 -4.908 -18.467 1.00 94.25 90 LEU A O 1
ATOM 748 N N . ASN A 1 91 ? 15.238 -4.640 -19.496 1.00 93.38 91 ASN A N 1
ATOM 749 C CA . ASN A 1 91 ? 15.916 -5.794 -18.912 1.00 93.38 91 ASN A CA 1
ATOM 750 C C . ASN A 1 91 ? 17.244 -5.292 -18.339 1.00 93.38 91 ASN A C 1
ATOM 752 O O . ASN A 1 91 ? 17.965 -4.574 -19.027 1.00 93.38 91 ASN A O 1
ATOM 756 N N . PHE A 1 92 ? 17.513 -5.590 -17.075 1.00 93.44 92 PHE A N 1
ATOM 757 C CA . PHE A 1 92 ? 18.679 -5.098 -16.353 1.00 93.44 92 PHE A CA 1
ATOM 758 C C . PHE A 1 92 ? 19.159 -6.147 -15.349 1.00 93.44 92 PHE A C 1
ATOM 760 O O . PHE A 1 92 ? 18.340 -6.763 -14.663 1.00 93.44 92 PHE A O 1
ATOM 767 N N . GLY A 1 93 ? 20.476 -6.310 -15.218 1.00 89.56 93 GLY A N 1
ATOM 768 C CA . GLY A 1 93 ? 21.109 -7.212 -14.252 1.00 89.56 93 GLY A CA 1
ATOM 769 C C . GLY A 1 93 ? 21.246 -8.668 -14.707 1.00 89.56 93 GLY A C 1
ATOM 770 O O . GLY A 1 93 ? 21.742 -9.495 -13.943 1.00 89.56 93 GLY A O 1
ATOM 771 N N . ASP A 1 94 ? 20.840 -8.984 -15.937 1.00 82.50 94 ASP A N 1
ATOM 772 C CA . ASP A 1 94 ? 21.128 -10.264 -16.587 1.00 82.50 94 ASP A CA 1
ATOM 773 C C . ASP A 1 94 ? 22.466 -10.188 -17.350 1.00 82.50 94 ASP A C 1
ATOM 775 O O . ASP A 1 94 ? 22.826 -9.130 -17.859 1.00 82.50 94 ASP A O 1
ATOM 779 N N . HIS A 1 95 ? 23.218 -11.288 -17.437 1.00 78.62 95 HIS A N 1
ATOM 780 C CA . HIS A 1 95 ? 24.439 -11.402 -18.264 1.00 78.62 95 HIS A CA 1
ATOM 781 C C . HIS A 1 95 ? 25.464 -10.238 -18.186 1.00 78.62 95 HIS A C 1
ATOM 783 O O . HIS A 1 95 ? 25.968 -9.785 -19.212 1.00 78.62 95 HIS A O 1
ATOM 789 N N . ASP A 1 96 ? 25.806 -9.771 -16.982 1.00 79.31 96 ASP A N 1
ATOM 790 C CA . ASP A 1 96 ? 26.722 -8.639 -16.730 1.00 79.31 96 ASP A CA 1
A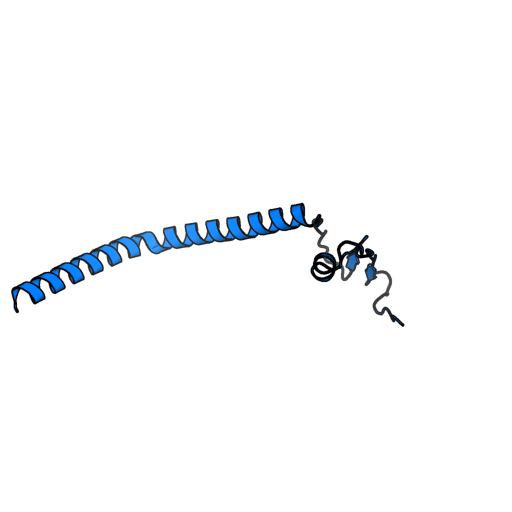TOM 791 C C . ASP A 1 96 ? 26.217 -7.247 -17.182 1.00 79.31 96 ASP A C 1
ATOM 793 O O . ASP A 1 96 ? 26.972 -6.268 -17.177 1.00 79.31 96 ASP A O 1
ATOM 797 N N . ASP A 1 97 ? 24.929 -7.118 -17.511 1.00 83.69 97 ASP A N 1
ATOM 798 C CA . ASP A 1 97 ? 24.299 -5.853 -17.894 1.00 83.69 97 ASP A CA 1
ATOM 799 C C . ASP A 1 97 ? 23.909 -5.004 -16.671 1.00 83.69 97 ASP A C 1
ATOM 801 O O . ASP A 1 97 ? 22.755 -4.958 -16.237 1.00 83.69 97 ASP A O 1
ATOM 805 N N . PHE A 1 98 ? 24.909 -4.352 -16.075 1.00 86.56 98 PHE A N 1
ATOM 806 C CA . PHE A 1 98 ? 24.751 -3.535 -14.864 1.00 86.56 98 PHE A CA 1
ATOM 807 C C . PHE A 1 98 ? 24.772 -2.020 -15.116 1.00 86.56 98 PHE A C 1
ATOM 809 O O . PHE A 1 98 ? 24.670 -1.238 -14.167 1.00 86.56 98 PHE A O 1
ATOM 816 N N . LEU A 1 99 ? 24.936 -1.574 -16.366 1.00 91.00 99 LEU A N 1
ATOM 817 C CA . LEU A 1 99 ? 25.008 -0.153 -16.705 1.00 91.00 99 LEU A CA 1
ATOM 818 C C . LEU A 1 99 ? 24.373 0.131 -18.063 1.00 91.00 99 LEU A C 1
ATOM 820 O O . LEU A 1 99 ? 24.913 -0.232 -19.104 1.00 91.00 99 LEU A O 1
ATOM 824 N N . HIS A 1 100 ? 23.284 0.897 -18.046 1.00 92.25 100 HIS A N 1
ATOM 825 C CA . HIS A 1 100 ? 22.668 1.453 -19.250 1.00 92.25 100 HIS A CA 1
ATOM 826 C C . HIS A 1 100 ? 23.023 2.935 -19.366 1.00 92.25 100 HIS A C 1
ATOM 828 O O . HIS A 1 100 ? 22.778 3.712 -18.442 1.00 92.25 100 HIS A O 1
ATOM 834 N N . VAL A 1 101 ? 23.586 3.343 -20.504 1.00 93.69 101 VAL A N 1
ATOM 835 C CA . VAL A 1 101 ? 23.835 4.757 -20.823 1.00 93.69 101 VAL A CA 1
ATOM 836 C C . VAL A 1 101 ? 22.731 5.239 -21.762 1.00 93.69 101 VAL A C 1
ATOM 838 O O . VAL A 1 101 ? 22.601 4.731 -22.872 1.00 93.69 101 VAL A O 1
ATOM 841 N N . ILE A 1 102 ? 21.945 6.219 -21.312 1.00 94.00 102 ILE A N 1
ATOM 842 C CA . ILE A 1 102 ? 20.864 6.851 -22.082 1.00 94.00 102 ILE A CA 1
ATOM 843 C C . ILE A 1 102 ? 21.354 8.236 -22.520 1.00 94.00 102 ILE A C 1
ATOM 845 O O . ILE A 1 102 ? 21.765 9.028 -21.670 1.00 94.00 102 ILE A O 1
ATOM 849 N N . THR A 1 103 ? 21.336 8.511 -23.826 1.00 91.50 103 THR A N 1
ATOM 850 C CA . THR A 1 103 ? 21.772 9.787 -24.428 1.00 91.50 103 THR A CA 1
ATOM 851 C C . THR A 1 103 ? 20.628 10.528 -25.086 1.00 91.50 103 THR A C 1
ATOM 853 O O . THR A 1 103 ? 19.853 9.843 -25.792 1.00 91.50 103 THR A O 1
#